Protein AF-A0A1I6UDZ8-F1 (afdb_monomer_lite)

pLDDT: mean 80.7, std 14.74, range [40.88, 92.44]

Radius of gyration: 12.01 Å; chains: 1; bounding box: 30×24×34 Å

Structure (mmCIF, N/CA/C/O backbone):
data_AF-A0A1I6UDZ8-F1
#
_entry.id   AF-A0A1I6UDZ8-F1
#
loop_
_atom_site.group_PDB
_atom_site.id
_atom_site.type_symbol
_atom_site.label_atom_id
_atom_site.label_alt_id
_atom_site.label_comp_id
_atom_site.label_asym_id
_atom_site.label_entity_id
_atom_site.label_seq_id
_atom_site.pdbx_PDB_ins_code
_atom_site.Cartn_x
_atom_site.Cartn_y
_atom_site.Cartn_z
_atom_site.o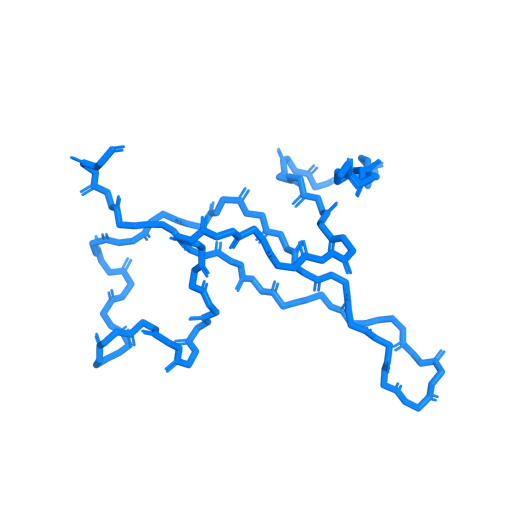ccupancy
_atom_site.B_iso_or_equiv
_atom_site.auth_seq_id
_atom_site.auth_comp_id
_atom_site.auth_asym_id
_atom_site.auth_atom_id
_atom_site.pdbx_PDB_model_num
ATOM 1 N N . MET A 1 1 ? -15.882 -2.472 -8.144 1.00 40.88 1 MET A N 1
ATOM 2 C CA . MET A 1 1 ? -16.082 -1.030 -7.880 1.00 40.88 1 MET A CA 1
ATOM 3 C C . MET A 1 1 ? -15.164 -0.684 -6.724 1.00 40.88 1 MET A C 1
ATOM 5 O O . MET A 1 1 ? -15.395 -1.194 -5.638 1.00 40.88 1 MET A O 1
ATOM 9 N N . TYR A 1 2 ? -14.083 0.053 -6.974 1.00 46.03 2 TYR A N 1
ATOM 10 C CA . TYR A 1 2 ? -13.128 0.444 -5.934 1.00 46.03 2 TYR A CA 1
ATOM 11 C C . TYR A 1 2 ? -13.621 1.743 -5.285 1.00 46.03 2 TYR A C 1
ATOM 13 O O . TYR A 1 2 ? -13.982 2.680 -5.996 1.00 46.03 2 TYR A O 1
ATOM 21 N N . GLN A 1 3 ? -13.716 1.769 -3.955 1.00 46.19 3 GLN A N 1
ATOM 22 C CA . GLN A 1 3 ? -14.014 2.983 -3.193 1.00 46.19 3 GLN A CA 1
ATOM 23 C C . GLN A 1 3 ? -12.695 3.659 -2.816 1.00 46.19 3 GLN A C 1
ATOM 25 O O . GLN A 1 3 ? -11.811 3.012 -2.257 1.00 46.19 3 GLN A O 1
ATOM 30 N N . PHE A 1 4 ? -12.589 4.945 -3.146 1.00 54.06 4 PHE A N 1
ATOM 31 C CA . PHE A 1 4 ? -11.446 5.803 -2.855 1.00 54.06 4 PHE A CA 1
ATOM 32 C C . PHE A 1 4 ? -11.833 6.804 -1.767 1.00 54.06 4 PHE A C 1
ATOM 34 O O . PHE A 1 4 ? -12.942 7.343 -1.796 1.00 54.06 4 PHE A O 1
ATOM 41 N N . TYR A 1 5 ? -10.912 7.083 -0.850 1.00 56.16 5 TYR A N 1
ATOM 42 C CA . TYR A 1 5 ? -11.025 8.187 0.100 1.00 56.16 5 TYR A CA 1
ATOM 43 C C . TYR A 1 5 ? -9.802 9.095 -0.070 1.00 56.16 5 TYR A C 1
ATOM 45 O O . TYR A 1 5 ? -8.673 8.655 0.137 1.00 56.16 5 TYR A O 1
ATOM 53 N N . GLU A 1 6 ? -10.012 10.354 -0.460 1.00 52.75 6 GLU A N 1
ATOM 54 C CA . GLU A 1 6 ? -8.967 11.382 -0.398 1.00 52.75 6 GLU A CA 1
ATOM 55 C C . GLU A 1 6 ? -8.725 11.727 1.078 1.00 52.75 6 GLU A C 1
ATOM 57 O O . GLU A 1 6 ? -9.587 12.309 1.743 1.00 52.75 6 GLU A O 1
ATOM 62 N N . ILE A 1 7 ? -7.567 11.343 1.622 1.00 56.19 7 ILE A N 1
ATOM 63 C CA . ILE A 1 7 ? -7.131 11.843 2.929 1.00 56.19 7 ILE A CA 1
ATOM 64 C C . ILE A 1 7 ? -6.550 13.240 2.727 1.00 56.19 7 ILE A C 1
ATOM 66 O O . ILE A 1 7 ? -5.582 13.421 1.993 1.00 56.19 7 ILE A O 1
ATOM 70 N N . VAL A 1 8 ? -7.116 14.227 3.424 1.00 47.56 8 VAL A N 1
ATOM 71 C CA . VAL A 1 8 ? -6.608 15.605 3.455 1.00 47.56 8 VAL A CA 1
ATOM 72 C C . VAL A 1 8 ? -5.146 15.595 3.918 1.00 47.56 8 VAL A C 1
ATOM 74 O O . VAL A 1 8 ? -4.868 15.360 5.092 1.00 47.56 8 VAL A O 1
ATOM 77 N N . GLY A 1 9 ? -4.222 15.842 2.985 1.00 53.19 9 GLY A N 1
ATOM 78 C CA . GLY A 1 9 ? -2.775 15.900 3.228 1.00 53.19 9 GLY A CA 1
ATOM 79 C C . GLY A 1 9 ? -1.946 14.760 2.625 1.00 53.19 9 GLY A C 1
ATOM 80 O O . GLY A 1 9 ? -0.724 14.844 2.692 1.00 53.19 9 GLY A O 1
ATOM 81 N N . SER A 1 10 ? -2.562 13.739 2.020 1.00 55.88 10 SER A N 1
ATOM 82 C CA . SER A 1 10 ? -1.849 12.750 1.199 1.00 55.88 10 SER A CA 1
ATOM 83 C C . SER A 1 10 ? -2.142 13.010 -0.277 1.00 55.88 10 SER A C 1
ATOM 85 O O . SER A 1 10 ? -3.302 13.051 -0.676 1.00 55.88 10 SER A O 1
ATOM 87 N N . GLU A 1 11 ? -1.104 13.201 -1.093 1.00 70.44 11 GLU A N 1
ATOM 88 C CA . GLU A 1 11 ? -1.243 13.438 -2.540 1.00 70.44 11 GLU A CA 1
ATOM 89 C C . GLU A 1 11 ? -1.684 12.178 -3.308 1.00 70.44 11 GLU A C 1
ATOM 91 O O . GLU A 1 11 ? -2.039 12.265 -4.482 1.00 70.44 11 GLU A O 1
ATOM 96 N N . LYS A 1 12 ? -1.673 11.004 -2.658 1.00 82.25 12 LYS A N 1
ATOM 97 C CA . LYS A 1 12 ? -1.881 9.703 -3.303 1.00 82.25 12 LYS A CA 1
ATOM 98 C C . LYS A 1 12 ? -3.164 9.006 -2.828 1.00 82.25 12 LYS A C 1
ATOM 100 O O . LYS A 1 12 ? -3.520 9.115 -1.651 1.00 82.25 12 LYS A O 1
ATOM 105 N N . PRO A 1 13 ? -3.861 8.274 -3.720 1.00 86.12 13 PRO A N 1
ATOM 106 C CA . PRO A 1 13 ? -5.115 7.591 -3.414 1.00 86.12 13 PRO A CA 1
ATOM 107 C C . PRO A 1 13 ? 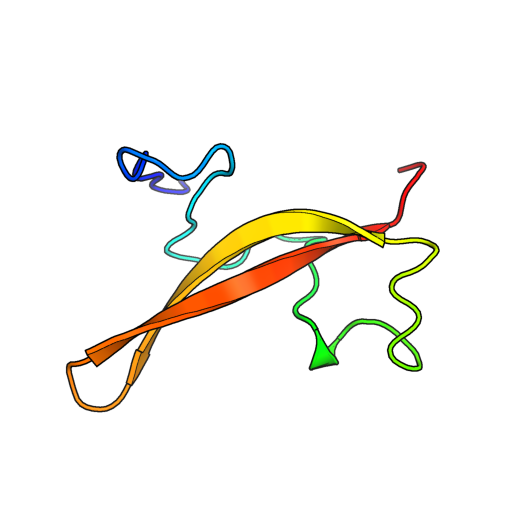-4.963 6.514 -2.335 1.00 86.12 13 PRO A C 1
ATOM 109 O O . PRO A 1 13 ? -3.933 5.846 -2.231 1.00 86.12 13 PRO A O 1
ATOM 112 N N . ILE A 1 14 ? -6.039 6.302 -1.574 1.00 88.06 14 ILE A N 1
ATOM 113 C CA . ILE A 1 14 ? -6.152 5.198 -0.618 1.00 88.06 14 ILE A CA 1
ATOM 114 C C . ILE A 1 14 ? -7.232 4.227 -1.071 1.00 88.06 14 ILE A C 1
ATOM 116 O O . ILE A 1 14 ? -8.381 4.608 -1.314 1.00 88.06 14 ILE A O 1
ATOM 120 N N . TYR A 1 15 ? -6.842 2.965 -1.161 1.00 87.56 15 TYR A N 1
ATOM 121 C CA . TYR A 1 15 ? -7.640 1.846 -1.616 1.00 87.56 15 TYR A CA 1
ATOM 122 C C . TYR A 1 15 ? -8.110 1.020 -0.423 1.00 87.56 15 TYR A C 1
ATOM 124 O O . TYR A 1 15 ? -7.323 0.682 0.450 1.00 87.56 15 TYR A O 1
ATOM 132 N N . VAL A 1 16 ? -9.382 0.624 -0.410 1.00 88.44 16 VAL A N 1
ATOM 133 C CA . VAL A 1 16 ? -9.917 -0.346 0.575 1.00 88.44 16 VAL A CA 1
ATOM 134 C C . VAL A 1 16 ? -9.718 -1.794 0.099 1.00 88.44 16 VAL A C 1
ATOM 136 O O . VAL A 1 16 ? -9.873 -2.760 0.838 1.00 88.44 16 VAL A O 1
ATOM 139 N N . THR A 1 17 ? -9.402 -1.978 -1.181 1.00 87.38 17 THR A N 1
ATOM 140 C CA . THR A 1 17 ? -9.131 -3.281 -1.793 1.00 87.38 17 THR A CA 1
ATOM 141 C C . THR A 1 17 ? -7.983 -3.114 -2.766 1.00 87.38 17 THR A C 1
ATOM 143 O O . THR A 1 17 ? -8.035 -2.204 -3.595 1.00 87.38 17 THR A O 1
ATOM 146 N N . LYS A 1 18 ? -6.974 -3.988 -2.680 1.00 88.00 18 LYS A N 1
ATOM 147 C CA . LYS A 1 18 ? -5.779 -3.906 -3.522 1.00 88.00 18 LYS A CA 1
ATOM 148 C C . LYS A 1 18 ? -6.163 -4.013 -5.006 1.00 88.00 18 LYS A C 1
ATOM 150 O O . LYS A 1 18 ? -6.801 -5.002 -5.383 1.00 88.00 18 LYS A O 1
ATOM 155 N N . PRO A 1 19 ? -5.832 -3.014 -5.839 1.00 86.12 19 PRO A N 1
ATOM 156 C CA . PRO A 1 19 ? -6.040 -3.101 -7.280 1.00 86.12 19 PRO A CA 1
ATOM 157 C C . PRO A 1 19 ? -5.157 -4.185 -7.907 1.00 86.12 19 PRO A C 1
ATOM 159 O O . PRO A 1 19 ? -4.074 -4.488 -7.410 1.00 86.12 19 PRO A O 1
ATOM 162 N N . GLU A 1 20 ? -5.622 -4.777 -9.006 1.00 87.50 20 GLU A N 1
ATOM 163 C CA . GLU A 1 20 ? -4.815 -5.731 -9.770 1.00 87.50 20 GLU A CA 1
ATOM 164 C C . GLU A 1 20 ? -3.629 -5.012 -10.432 1.00 87.50 20 GLU A C 1
ATOM 166 O O . GLU A 1 20 ? -3.768 -3.885 -10.903 1.00 87.50 20 GLU A O 1
ATOM 171 N N . GLY A 1 21 ? -2.460 -5.656 -10.435 1.00 87.62 21 GLY A N 1
ATOM 172 C CA . GLY A 1 21 ? -1.213 -5.074 -10.943 1.00 87.62 21 GLY A CA 1
ATOM 173 C C . GLY A 1 21 ? -0.479 -4.165 -9.952 1.00 87.62 21 GLY A C 1
ATOM 174 O O . GLY A 1 21 ? 0.633 -3.741 -10.247 1.00 87.62 21 GLY A O 1
ATOM 175 N N . TYR A 1 22 ? -1.064 -3.876 -8.783 1.00 90.81 22 TYR A N 1
ATOM 176 C CA . TYR A 1 22 ? -0.411 -3.080 -7.741 1.00 90.81 22 TYR A CA 1
ATOM 177 C C . TYR A 1 22 ? 0.235 -4.013 -6.721 1.00 90.81 22 TYR A C 1
ATOM 179 O O . TYR A 1 22 ? -0.387 -4.974 -6.258 1.00 90.81 22 TYR A O 1
ATOM 187 N N . LEU A 1 23 ? 1.479 -3.714 -6.371 1.00 91.88 23 LEU A N 1
ATOM 188 C CA . LEU A 1 23 ? 2.312 -4.529 -5.498 1.00 91.88 23 LEU A CA 1
ATOM 189 C C . LEU A 1 23 ? 2.438 -3.870 -4.128 1.00 91.88 23 LEU A C 1
ATOM 191 O O . LEU A 1 23 ? 2.638 -2.659 -4.044 1.00 91.88 23 LEU A O 1
ATOM 195 N N . SER A 1 24 ? 2.359 -4.649 -3.055 1.00 92.00 24 SER A N 1
ATOM 196 C CA . SER A 1 24 ? 2.857 -4.213 -1.751 1.00 92.00 24 SER A CA 1
ATOM 197 C C . SER A 1 24 ? 4.388 -4.227 -1.735 1.00 92.00 24 SER A C 1
ATOM 199 O O . SER A 1 24 ? 5.030 -4.806 -2.615 1.00 92.00 24 SER A O 1
ATOM 201 N N . TYR A 1 25 ? 4.993 -3.625 -0.709 1.00 88.25 25 TYR A N 1
ATOM 202 C CA . TYR A 1 25 ? 6.449 -3.648 -0.529 1.00 88.25 25 TYR A CA 1
ATOM 203 C C . TYR A 1 25 ? 7.030 -5.075 -0.555 1.00 88.25 25 TYR A C 1
ATOM 205 O O . TYR A 1 25 ? 8.080 -5.303 -1.151 1.00 88.25 25 TYR A O 1
ATOM 213 N N . GLU A 1 26 ? 6.336 -6.044 0.051 1.00 88.25 26 GLU A N 1
ATOM 214 C CA . GLU A 1 26 ? 6.775 -7.446 0.092 1.00 88.25 26 GLU A CA 1
ATOM 215 C C . GLU A 1 26 ? 6.683 -8.149 -1.270 1.00 88.25 26 GLU A C 1
ATOM 217 O O . GLU A 1 26 ? 7.401 -9.117 -1.523 1.00 88.25 26 GLU A O 1
ATOM 222 N N . GLU A 1 27 ? 5.811 -7.669 -2.156 1.00 89.69 27 GLU A N 1
ATOM 223 C CA . GLU A 1 27 ? 5.641 -8.212 -3.503 1.00 89.69 27 GLU A CA 1
ATOM 224 C C . GLU A 1 27 ? 6.632 -7.614 -4.509 1.00 89.69 27 GLU A C 1
ATOM 226 O O . GLU A 1 27 ? 6.818 -8.178 -5.592 1.00 89.69 27 GLU A O 1
ATOM 231 N N . VAL A 1 28 ? 7.298 -6.505 -4.166 1.00 87.75 28 VAL A N 1
ATOM 232 C CA . VAL A 1 28 ? 8.351 -5.931 -5.007 1.00 87.75 28 VAL A CA 1
ATOM 233 C C . VAL A 1 28 ? 9.554 -6.887 -5.033 1.00 87.75 28 VAL A C 1
ATOM 235 O O . VAL A 1 28 ? 10.184 -7.141 -3.999 1.00 87.75 28 VAL A O 1
ATOM 238 N N . PRO A 1 29 ? 9.937 -7.420 -6.208 1.00 84.44 29 PRO A N 1
ATOM 239 C CA . PRO A 1 29 ? 11.013 -8.395 -6.310 1.00 84.44 29 PRO A CA 1
ATOM 240 C C . PRO A 1 29 ? 12.340 -7.804 -5.824 1.00 84.44 29 PRO A C 1
ATOM 242 O O . PRO A 1 29 ? 12.788 -6.760 -6.294 1.00 84.44 29 PRO A O 1
ATOM 245 N N . ASN A 1 30 ? 12.991 -8.511 -4.896 1.00 82.00 30 ASN A N 1
ATOM 246 C CA . ASN A 1 30 ? 14.248 -8.109 -4.250 1.00 82.00 30 ASN A CA 1
ATOM 247 C C . ASN A 1 30 ? 14.187 -6.769 -3.487 1.00 82.00 30 ASN A C 1
ATOM 249 O O . ASN A 1 30 ? 15.241 -6.223 -3.163 1.00 82.00 30 ASN A O 1
ATOM 253 N N . GLY A 1 31 ? 12.991 -6.233 -3.206 1.00 74.62 31 GLY A N 1
ATOM 254 C CA . GLY A 1 31 ? 12.832 -4.907 -2.598 1.00 74.62 31 GLY A CA 1
ATOM 255 C C . GLY A 1 31 ? 13.394 -3.771 -3.462 1.00 74.62 31 GLY A C 1
ATOM 256 O O . GLY A 1 31 ? 13.733 -2.708 -2.940 1.00 74.62 31 GLY A O 1
ATOM 257 N N . ASP A 1 32 ? 13.542 -4.002 -4.770 1.00 79.75 32 ASP A N 1
ATOM 258 C CA . ASP A 1 32 ? 14.087 -3.026 -5.707 1.00 79.75 32 ASP A CA 1
ATOM 259 C C . ASP A 1 32 ? 13.032 -1.960 -6.012 1.00 79.75 32 ASP A C 1
ATOM 261 O O . ASP A 1 32 ? 12.293 -2.066 -6.979 1.00 79.75 32 ASP A O 1
ATOM 265 N N . LEU A 1 33 ? 12.939 -0.934 -5.167 1.00 80.94 33 LEU A N 1
ATOM 266 C CA . LEU A 1 33 ? 12.012 0.191 -5.356 1.00 80.94 33 LEU A CA 1
ATOM 267 C C . LEU A 1 33 ? 12.488 1.202 -6.410 1.00 80.94 33 LEU A C 1
ATOM 269 O O . LEU A 1 33 ? 11.798 2.174 -6.680 1.00 80.94 33 LEU A O 1
ATOM 273 N N . VAL A 1 34 ? 13.670 1.005 -7.001 1.00 84.69 34 VAL A N 1
ATOM 274 C CA . VAL A 1 34 ? 14.235 1.931 -7.999 1.00 84.69 34 VAL A CA 1
ATOM 275 C C . VAL A 1 34 ? 13.429 1.914 -9.294 1.00 84.69 34 VAL A C 1
ATOM 277 O O . VAL A 1 34 ? 13.372 2.925 -9.978 1.00 84.69 34 VAL A O 1
ATOM 280 N N . ASN A 1 35 ? 12.822 0.774 -9.625 1.00 87.62 35 ASN A N 1
ATOM 281 C CA . ASN A 1 35 ? 12.006 0.606 -10.828 1.00 87.62 35 ASN A CA 1
ATOM 282 C C . ASN A 1 35 ? 10.499 0.652 -10.532 1.00 87.62 35 ASN A C 1
ATOM 284 O O . ASN A 1 35 ? 9.710 0.177 -11.352 1.00 87.62 35 ASN A O 1
ATOM 288 N N . TYR A 1 36 ? 10.099 1.125 -9.348 1.00 89.62 36 TYR A N 1
ATOM 289 C CA . TYR A 1 36 ? 8.710 1.105 -8.912 1.00 89.62 36 TYR A CA 1
ATOM 290 C C . TYR A 1 36 ? 8.293 2.449 -8.324 1.00 89.62 36 TYR A C 1
ATOM 292 O O . TYR A 1 36 ? 8.920 2.972 -7.405 1.00 89.62 36 TYR A O 1
ATOM 300 N N . GLU A 1 37 ? 7.179 2.975 -8.815 1.00 88.88 37 GLU A N 1
ATOM 301 C CA . GLU A 1 37 ? 6.575 4.197 -8.307 1.00 88.88 37 GLU A CA 1
ATOM 302 C C . GLU A 1 37 ? 5.564 3.856 -7.208 1.00 88.88 37 GLU A C 1
ATOM 304 O O . GLU A 1 37 ? 4.705 2.994 -7.390 1.00 88.88 37 GLU A O 1
ATOM 309 N N . GLU A 1 38 ? 5.646 4.544 -6.065 1.00 89.88 38 GLU A N 1
ATOM 310 C CA . GLU A 1 38 ? 4.586 4.499 -5.055 1.00 89.88 38 GLU A CA 1
ATOM 311 C C . GLU A 1 38 ? 3.384 5.308 -5.547 1.00 89.88 38 GLU A C 1
ATOM 313 O O . GLU A 1 38 ? 3.470 6.531 -5.689 1.00 89.88 38 GLU A O 1
ATOM 318 N N . ILE A 1 39 ? 2.252 4.637 -5.716 1.00 89.44 39 ILE A N 1
ATOM 319 C CA . ILE A 1 39 ? 1.054 5.190 -6.360 1.00 89.44 39 ILE A CA 1
ATOM 320 C C . ILE A 1 39 ? -0.137 5.352 -5.417 1.00 89.44 39 ILE A C 1
ATOM 322 O O . ILE A 1 39 ? -1.157 5.916 -5.802 1.00 89.44 39 ILE A O 1
ATOM 326 N N . GLY A 1 40 ? -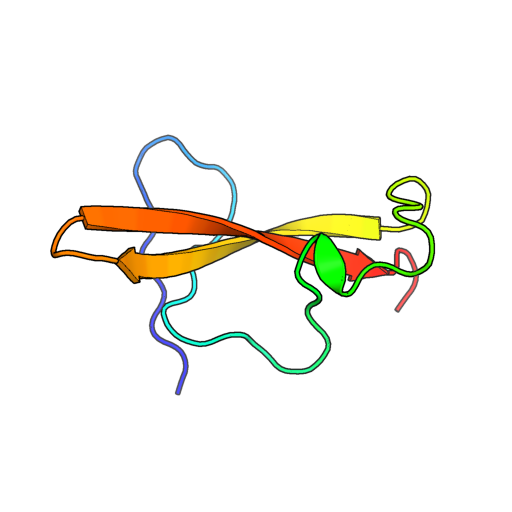0.039 4.864 -4.183 1.00 90.69 40 GLY A N 1
ATOM 327 C CA . GLY A 1 40 ? -1.126 4.949 -3.218 1.00 90.69 40 GLY A CA 1
ATOM 328 C C . GLY A 1 40 ? -0.902 4.087 -1.995 1.00 90.69 40 GLY A C 1
ATOM 329 O O . GLY A 1 40 ? 0.188 3.561 -1.780 1.00 90.69 40 GLY A O 1
ATOM 330 N N . TYR A 1 41 ? -1.963 3.937 -1.211 1.00 90.81 41 TYR A N 1
ATOM 331 C CA . TYR A 1 41 ? -1.951 3.140 0.009 1.00 90.81 41 TYR A CA 1
ATOM 332 C C . TYR A 1 41 ? -3.134 2.176 0.058 1.00 90.81 41 TYR A C 1
ATOM 334 O O . TYR A 1 41 ? -4.230 2.512 -0.380 1.00 90.81 41 TYR A O 1
ATOM 342 N N . LEU A 1 42 ? -2.941 0.994 0.629 1.00 91.44 42 LEU A N 1
ATOM 343 C CA . LEU A 1 42 ? -3.992 0.045 0.970 1.00 91.44 42 LEU A CA 1
ATOM 344 C C . LEU A 1 42 ? -4.393 0.240 2.438 1.00 91.44 42 LEU A C 1
ATOM 346 O O . LEU A 1 42 ? -3.554 0.121 3.327 1.00 91.44 42 LEU A O 1
ATOM 350 N N . GLU A 1 43 ? -5.667 0.536 2.700 1.00 91.62 43 GLU A N 1
ATOM 351 C CA . GLU A 1 43 ? -6.222 0.563 4.056 1.00 91.62 43 GLU A CA 1
ATOM 352 C C . GLU A 1 43 ? -6.351 -0.871 4.585 1.00 91.62 43 GLU A C 1
ATOM 354 O O . GLU A 1 43 ? -7.066 -1.699 4.018 1.00 91.62 43 GLU A O 1
ATOM 359 N N . ILE A 1 44 ? -5.683 -1.147 5.702 1.00 89.88 44 ILE A N 1
ATOM 360 C CA . ILE A 1 44 ? -5.718 -2.431 6.401 1.00 89.88 44 ILE A CA 1
ATOM 361 C C . ILE A 1 44 ? -6.270 -2.194 7.807 1.00 89.88 44 ILE A C 1
ATOM 363 O O . ILE A 1 44 ? -5.886 -1.243 8.484 1.00 89.88 44 ILE A O 1
ATOM 367 N N . ILE A 1 45 ? -7.185 -3.051 8.264 1.00 89.31 45 ILE A N 1
ATOM 368 C CA . ILE A 1 45 ? -7.718 -2.994 9.630 1.00 89.31 45 ILE A CA 1
ATOM 369 C C . ILE A 1 45 ? -7.107 -4.135 10.441 1.00 89.31 45 ILE A C 1
ATOM 371 O O . ILE A 1 45 ? -7.543 -5.280 10.332 1.00 89.31 45 ILE A O 1
ATOM 375 N N . GLU A 1 46 ? -6.137 -3.818 11.296 1.00 87.75 46 GLU A N 1
ATOM 376 C CA . GLU A 1 46 ? -5.521 -4.777 12.217 1.00 87.75 46 GLU A CA 1
ATOM 377 C C . GLU A 1 46 ? -5.837 -4.406 13.665 1.00 87.75 46 GLU A C 1
ATOM 379 O O . GLU A 1 46 ? -5.575 -3.292 14.111 1.00 87.75 46 GLU A O 1
ATOM 384 N N . ASN A 1 47 ? -6.424 -5.341 14.422 1.00 89.88 47 ASN A N 1
ATOM 385 C CA . ASN A 1 47 ? -6.800 -5.139 15.830 1.00 89.88 47 ASN A CA 1
ATOM 386 C C . ASN A 1 47 ? -7.642 -3.867 16.088 1.00 89.88 47 ASN A C 1
ATOM 388 O O . ASN A 1 47 ? -7.544 -3.244 17.143 1.00 89.88 47 ASN A O 1
ATOM 392 N N . GLY A 1 48 ? -8.478 -3.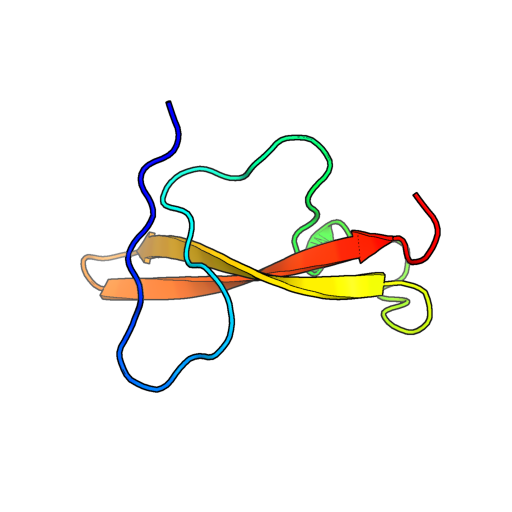472 15.119 1.00 89.75 48 GLY A N 1
ATOM 393 C CA . GLY A 1 48 ? -9.308 -2.264 15.199 1.00 89.75 48 GLY A CA 1
ATOM 394 C C . GLY A 1 48 ? -8.569 -0.956 14.892 1.00 89.75 48 GLY A C 1
ATOM 395 O O . GLY A 1 48 ? -9.173 0.112 14.982 1.00 89.75 48 GLY A O 1
ATOM 396 N N . VAL A 1 49 ? -7.293 -1.025 14.508 1.00 88.38 49 VAL A N 1
ATOM 397 C CA . VAL A 1 49 ? -6.488 0.115 14.064 1.00 88.38 49 VAL A CA 1
ATOM 398 C C . VAL A 1 49 ? -6.440 0.134 12.540 1.00 88.38 49 VAL A C 1
ATOM 400 O O . VAL A 1 49 ? -6.211 -0.894 11.907 1.00 88.38 49 VAL A O 1
ATOM 403 N N . LYS A 1 50 ? -6.656 1.316 11.954 1.00 86.88 50 LYS A N 1
ATOM 404 C CA . LYS A 1 50 ? -6.436 1.547 10.525 1.00 86.88 50 LYS A CA 1
ATOM 405 C C . LYS A 1 50 ? -4.949 1.752 10.265 1.00 86.88 50 LYS A C 1
ATOM 407 O O . LYS A 1 50 ? -4.353 2.686 10.802 1.00 86.88 50 LYS A O 1
ATOM 412 N N . LEU A 1 51 ? -4.387 0.884 9.443 1.00 88.62 51 LEU A N 1
ATOM 413 C CA . LEU A 1 51 ? -3.039 0.949 8.905 1.00 88.62 51 LEU A CA 1
ATOM 414 C C . LEU A 1 51 ? -3.116 1.249 7.410 1.00 88.62 51 LEU A C 1
ATOM 416 O O . LEU A 1 51 ? -4.139 1.009 6.768 1.00 88.62 51 LEU A O 1
ATOM 420 N N . TYR A 1 52 ? -2.026 1.780 6.872 1.00 88.81 52 TYR A N 1
ATOM 421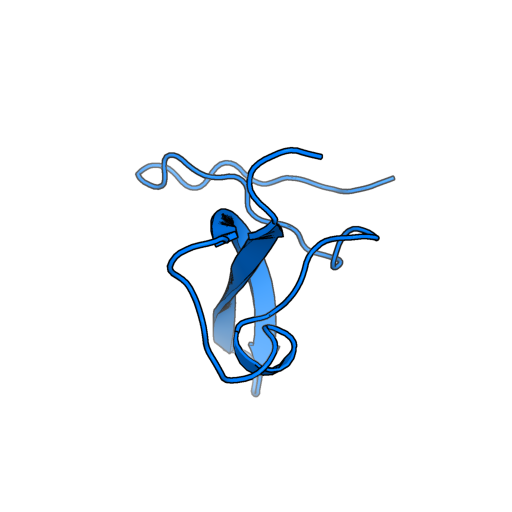 C CA . TYR A 1 52 ? -1.915 2.129 5.464 1.00 88.81 52 TYR A CA 1
ATOM 422 C C . TYR A 1 52 ? -0.618 1.538 4.926 1.00 88.81 52 TYR A C 1
ATOM 424 O O . TYR A 1 52 ? 0.467 1.963 5.320 1.00 88.81 52 TYR A O 1
ATOM 432 N N . GLU A 1 53 ? -0.740 0.535 4.065 1.00 91.06 53 GLU A N 1
ATOM 433 C CA . GLU A 1 53 ? 0.399 -0.104 3.408 1.00 91.06 53 GLU A CA 1
ATOM 434 C C . GLU A 1 53 ? 0.663 0.572 2.054 1.00 91.06 53 GLU A C 1
ATOM 436 O O . GLU A 1 53 ? -0.283 0.731 1.284 1.00 91.06 53 GLU A O 1
ATOM 441 N N . PRO A 1 54 ? 1.899 0.992 1.730 1.00 91.50 54 PRO A N 1
ATOM 442 C CA . PRO A 1 54 ? 2.202 1.597 0.436 1.00 91.50 54 PRO A CA 1
ATOM 443 C C . PRO A 1 54 ? 2.065 0.585 -0.708 1.00 91.50 54 PRO A C 1
ATOM 445 O O . PRO A 1 54 ? 2.479 -0.571 -0.595 1.00 91.50 54 PRO A O 1
ATOM 448 N N . LEU A 1 55 ? 1.501 1.052 -1.821 1.00 92.44 55 LEU A N 1
ATOM 449 C CA . LEU A 1 55 ? 1.346 0.300 -3.060 1.00 92.44 55 LEU A CA 1
ATOM 450 C C . LEU A 1 55 ? 2.237 0.868 -4.157 1.00 92.44 55 LEU A C 1
ATOM 452 O O . LEU A 1 55 ? 2.373 2.085 -4.308 1.00 92.44 55 LEU A O 1
ATOM 456 N N . TYR A 1 56 ? 2.769 -0.040 -4.962 1.00 92.38 56 TYR A N 1
ATOM 457 C CA . TYR A 1 56 ? 3.747 0.230 -5.995 1.00 92.38 56 TYR A CA 1
ATOM 458 C C . TYR A 1 56 ? 3.292 -0.303 -7.353 1.00 92.38 56 TYR A C 1
ATOM 460 O O . TYR A 1 56 ? 2.646 -1.350 -7.438 1.00 92.38 56 TYR A O 1
ATOM 468 N N . VAL A 1 57 ? 3.685 0.383 -8.421 1.00 91.56 57 VAL A N 1
ATOM 469 C CA . VAL A 1 57 ? 3.603 -0.113 -9.802 1.00 91.56 57 VAL A CA 1
ATOM 470 C C . VAL A 1 57 ? 4.972 -0.004 -10.446 1.00 91.56 57 VAL A C 1
ATOM 472 O O . VAL A 1 57 ? 5.755 0.8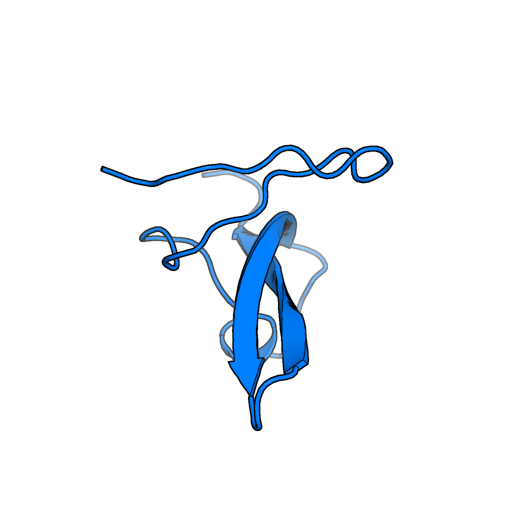76 -10.097 1.00 91.56 57 VAL A O 1
ATOM 475 N N . ARG A 1 58 ? 5.287 -0.906 -11.371 1.00 87.94 58 ARG A N 1
ATOM 476 C CA . ARG A 1 58 ? 6.540 -0.834 -12.116 1.00 87.94 58 ARG A CA 1
ATOM 477 C C . ARG A 1 58 ? 6.533 0.404 -13.015 1.00 87.94 58 ARG A C 1
ATOM 479 O O . ARG A 1 58 ? 5.589 0.600 -13.775 1.00 87.94 58 ARG A O 1
ATOM 486 N N . GLU A 1 59 ? 7.585 1.216 -12.959 1.00 79.25 59 GLU A N 1
ATOM 487 C CA . GLU A 1 59 ? 7.742 2.343 -13.881 1.00 79.25 59 GLU A CA 1
ATOM 488 C C . GLU A 1 59 ? 7.845 1.825 -15.326 1.00 79.25 59 GLU A C 1
ATOM 490 O O . GLU A 1 59 ? 8.726 1.022 -15.652 1.00 79.25 59 GLU A O 1
ATOM 495 N N . GLY A 1 60 ? 6.950 2.296 -16.201 1.00 70.31 60 GLY A N 1
ATOM 496 C CA . GLY A 1 60 ? 6.973 1.999 -17.638 1.00 70.31 60 GLY A CA 1
ATOM 497 C C . GLY A 1 60 ? 5.913 1.024 -18.165 1.00 70.31 60 GLY A C 1
ATOM 498 O O . GLY A 1 60 ? 6.048 0.604 -19.317 1.00 70.31 60 GLY A O 1
ATOM 499 N N . GLU A 1 61 ? 4.884 0.684 -17.379 1.00 53.25 61 GLU A N 1
ATOM 500 C CA . GLU A 1 61 ? 3.655 0.009 -17.853 1.00 53.25 61 GLU A CA 1
ATOM 501 C C . GLU A 1 61 ? 2.462 0.963 -18.013 1.00 53.25 61 GLU A C 1
ATOM 503 O O . GLU A 1 61 ? 2.318 1.897 -17.192 1.00 53.25 61 GLU A O 1
#

Secondary structure (DSSP, 8-state):
---EE--TT-SS-EESSPPTT-EEGGGSGGG-GGGEEEEEEEEEEETTEEEEEEEEEETT-

Sequence (61 aa):
MYQFYEIVGSEKPIYVTKPEGYLSYEEVPNGDLVNYEEIGYLEIIENGVKLYEPLYVREGE

Foldseek 3Di:
DWDWDDDVPDPAIETQDDDPQKDFCVRPVVSPCVQKDFHHWYFDQDPNDTDTTTIIHGPPD